Protein AF-A0A3M1DDT6-F1 (afdb_monomer)

pLDD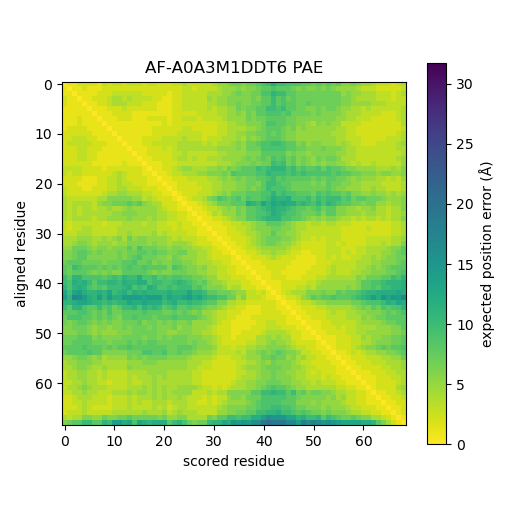T: mean 93.82, std 4.11, range [70.69, 97.81]

Structure (mmCIF, N/CA/C/O backbone):
data_AF-A0A3M1DDT6-F1
#
_entry.id   AF-A0A3M1DDT6-F1
#
loop_
_atom_site.group_PDB
_atom_site.id
_atom_site.type_symbol
_atom_site.label_atom_id
_atom_site.label_alt_id
_atom_site.label_comp_id
_atom_site.label_asym_id
_atom_site.label_entity_id
_atom_site.label_seq_id
_atom_site.pdbx_PDB_ins_code
_atom_site.Cartn_x
_atom_site.Cartn_y
_atom_site.Cartn_z
_atom_site.occupancy
_atom_site.B_iso_or_equiv
_atom_site.auth_seq_id
_atom_site.auth_comp_id
_atom_site.auth_asym_id
_atom_site.auth_atom_id
_atom_site.pdbx_PDB_model_num
ATOM 1 N N . GLU A 1 1 ? 2.759 3.088 -12.889 1.00 91.88 1 GLU A N 1
ATOM 2 C CA . GLU A 1 1 ? 4.062 3.419 -13.502 1.00 91.88 1 GLU A CA 1
ATOM 3 C C . GLU A 1 1 ? 4.796 4.415 -12.619 1.00 91.88 1 GLU A C 1
ATOM 5 O O . GLU A 1 1 ? 4.179 5.364 -12.143 1.00 91.88 1 GLU A O 1
ATOM 10 N N . TRP A 1 2 ? 6.084 4.179 -12.370 1.00 92.19 2 TRP A N 1
ATOM 11 C CA . TRP A 1 2 ? 6.945 5.094 -11.621 1.00 92.19 2 TRP A CA 1
ATOM 12 C C . TRP A 1 2 ? 7.878 5.824 -12.588 1.00 92.19 2 TRP A C 1
ATOM 14 O O . TRP A 1 2 ? 8.807 5.224 -13.124 1.00 92.19 2 TRP A O 1
ATOM 24 N N . GLY A 1 3 ? 7.599 7.106 -12.839 1.00 91.31 3 GLY A N 1
ATOM 25 C CA . GLY A 1 3 ? 8.451 7.981 -13.640 1.00 91.31 3 GLY A CA 1
ATOM 26 C C . GLY A 1 3 ? 9.531 8.675 -12.806 1.00 91.31 3 GLY A C 1
ATOM 27 O O . GLY A 1 3 ? 9.624 8.517 -11.594 1.00 91.31 3 GLY A O 1
ATOM 28 N N . SER A 1 4 ? 10.351 9.506 -13.452 1.00 91.44 4 SER A N 1
ATOM 29 C CA . SER A 1 4 ? 11.383 10.300 -12.760 1.00 91.44 4 SER A CA 1
ATOM 30 C C . SER A 1 4 ? 10.821 11.493 -11.977 1.00 91.44 4 SER A C 1
ATOM 32 O O . SER A 1 4 ? 11.505 12.059 -11.124 1.00 91.44 4 SER A O 1
ATOM 34 N N . ARG A 1 5 ? 9.588 11.911 -12.288 1.00 94.31 5 ARG A N 1
ATOM 35 C CA . ARG A 1 5 ? 8.925 13.085 -11.700 1.00 94.31 5 ARG A CA 1
ATOM 36 C C . ARG A 1 5 ? 7.576 12.754 -11.094 1.00 94.31 5 ARG A C 1
ATOM 38 O O . ARG A 1 5 ? 7.249 13.282 -10.036 1.00 94.31 5 ARG A O 1
ATOM 45 N N . GLU A 1 6 ? 6.813 11.886 -11.747 1.00 96.12 6 GLU A N 1
ATOM 46 C CA . GLU A 1 6 ? 5.421 11.609 -11.412 1.00 96.12 6 GLU A CA 1
ATOM 47 C C . GLU A 1 6 ? 5.117 10.110 -11.447 1.00 96.12 6 GLU A C 1
ATOM 49 O O . GLU A 1 6 ? 5.793 9.332 -12.124 1.00 96.12 6 GLU A O 1
ATOM 54 N N . VAL A 1 7 ? 4.101 9.727 -10.681 1.00 95.31 7 VAL A N 1
ATOM 55 C CA . VAL A 1 7 ? 3.614 8.363 -10.508 1.00 95.31 7 VAL A CA 1
ATOM 56 C C . VAL A 1 7 ? 2.178 8.270 -11.001 1.00 95.31 7 VAL A C 1
ATOM 58 O O . VAL A 1 7 ? 1.353 9.143 -10.719 1.00 95.31 7 VAL A O 1
ATOM 61 N N . GLU A 1 8 ? 1.876 7.161 -11.668 1.00 95.81 8 GLU A N 1
ATOM 62 C CA . GLU A 1 8 ? 0.515 6.757 -12.006 1.00 95.81 8 GLU A CA 1
ATOM 63 C C . GLU A 1 8 ? 0.165 5.427 -11.334 1.00 95.81 8 GLU A C 1
ATOM 65 O O . GLU A 1 8 ? 0.937 4.464 -11.423 1.00 95.81 8 GLU A O 1
ATOM 70 N N . PHE A 1 9 ? -1.014 5.347 -10.718 1.00 95.94 9 PHE A N 1
ATOM 71 C CA . PHE A 1 9 ? -1.554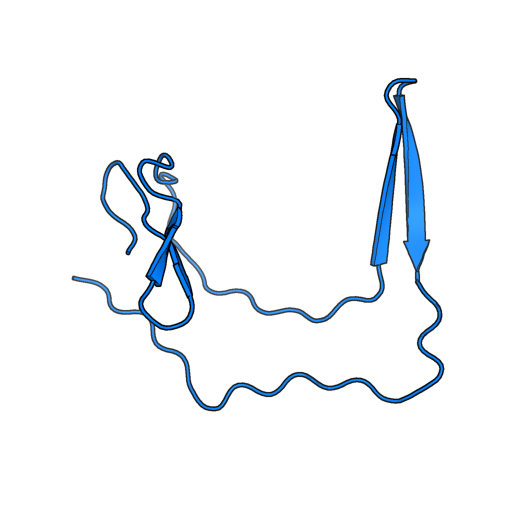 4.105 -10.159 1.00 95.94 9 PHE A CA 1
ATOM 72 C C . PHE A 1 9 ? -2.756 3.625 -10.955 1.00 95.94 9 PHE A C 1
ATOM 74 O O . PHE A 1 9 ? -3.571 4.420 -11.430 1.00 95.94 9 PHE A O 1
ATOM 81 N N . TRP A 1 10 ? -2.856 2.305 -11.058 1.00 97.00 10 TRP A N 1
ATOM 82 C CA . TRP A 1 10 ? -3.845 1.625 -11.870 1.00 97.00 10 TRP A CA 1
ATOM 83 C C . TRP A 1 10 ? -4.496 0.498 -11.068 1.00 97.00 10 TRP A C 1
ATOM 85 O O . TRP A 1 10 ? -3.799 -0.221 -10.354 1.00 97.00 10 TRP A O 1
ATOM 95 N N . VAL A 1 11 ? -5.810 0.338 -11.211 1.00 96.88 11 VAL A N 1
ATOM 96 C CA . VAL A 1 11 ? -6.598 -0.788 -10.684 1.00 96.88 11 VAL A CA 1
ATOM 97 C C . VAL A 1 11 ? -7.464 -1.284 -11.830 1.00 96.88 11 VAL A C 1
ATOM 99 O O . VAL A 1 11 ? -8.079 -0.472 -12.508 1.00 96.88 11 VAL A O 1
ATOM 102 N N . ASP A 1 12 ? -7.449 -2.585 -12.120 1.00 96.94 12 ASP A N 1
ATOM 103 C CA . ASP A 1 12 ? -8.231 -3.177 -13.218 1.00 96.94 12 ASP A CA 1
ATOM 104 C C . ASP A 1 12 ? -8.067 -2.462 -14.573 1.00 96.94 12 ASP A C 1
ATOM 106 O O . ASP A 1 12 ? -8.980 -2.392 -15.393 1.00 96.94 12 ASP A O 1
ATOM 110 N N . ARG A 1 13 ? -6.846 -1.969 -14.837 1.00 95.56 13 ARG A N 1
ATOM 111 C CA . ARG A 1 13 ? -6.465 -1.180 -16.029 1.00 95.56 13 ARG A CA 1
ATOM 112 C C . ARG A 1 13 ? -7.115 0.207 -16.116 1.00 95.56 13 ARG A C 1
ATOM 114 O O . ARG A 1 13 ? -6.990 0.863 -17.149 1.00 95.56 13 ARG A O 1
ATOM 121 N N . GLU A 1 14 ? -7.723 0.694 -15.044 1.00 97.75 14 GLU A N 1
ATOM 122 C CA . GLU A 1 14 ? -8.202 2.068 -14.902 1.00 97.75 14 GLU A CA 1
ATOM 123 C C . GLU A 1 14 ? -7.216 2.908 -14.079 1.00 97.75 14 GLU A C 1
ATOM 125 O O . GLU A 1 14 ? -6.685 2.448 -13.067 1.00 97.75 14 GLU A O 1
ATOM 130 N N . ARG A 1 15 ? -6.956 4.152 -14.507 1.00 96.75 15 ARG A N 1
ATOM 131 C CA . ARG A 1 15 ? -6.104 5.088 -13.754 1.00 96.75 15 ARG A CA 1
ATOM 132 C C . ARG A 1 15 ? -6.872 5.632 -12.560 1.00 96.75 15 ARG A C 1
ATOM 134 O O . ARG A 1 15 ? -7.835 6.368 -12.743 1.00 96.75 15 ARG A O 1
ATOM 141 N N . VAL A 1 16 ? -6.388 5.347 -11.356 1.00 97.81 16 VAL A N 1
ATOM 142 C CA . VAL A 1 16 ? -7.000 5.828 -10.104 1.00 97.81 16 VAL A CA 1
ATOM 143 C C . VAL A 1 16 ? -6.246 7.003 -9.481 1.00 97.81 16 VAL A C 1
ATOM 145 O O . VAL A 1 16 ? -6.806 7.739 -8.674 1.00 97.81 16 VAL A O 1
ATOM 148 N N . LEU A 1 17 ? -4.980 7.207 -9.860 1.00 96.38 17 LEU A N 1
ATOM 149 C CA . LEU A 1 17 ? -4.182 8.354 -9.427 1.00 96.3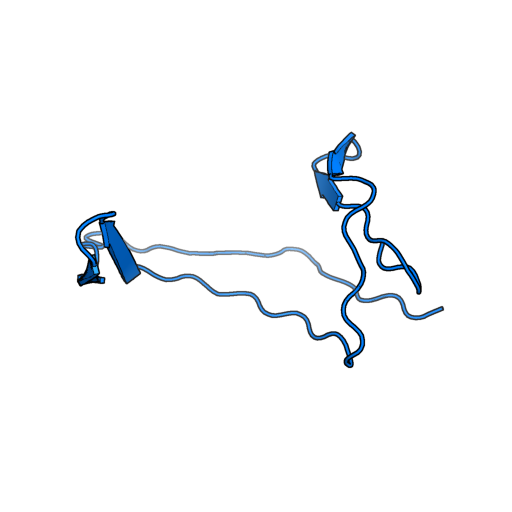8 17 LEU A CA 1
ATOM 150 C C . LEU A 1 17 ? -3.180 8.754 -10.509 1.00 96.38 17 LEU A C 1
ATOM 152 O O . LEU A 1 17 ? -2.472 7.904 -11.051 1.00 96.38 17 LEU A O 1
ATOM 156 N N . THR A 1 18 ? -3.097 10.057 -10.775 1.00 95.56 18 THR A N 1
ATOM 157 C CA . THR A 1 18 ? -2.181 10.673 -11.747 1.00 95.56 18 THR A CA 1
ATOM 158 C C . THR A 1 18 ? -1.517 11.910 -11.150 1.00 95.56 18 THR A C 1
ATOM 160 O O . THR A 1 18 ? -2.124 12.596 -10.328 1.00 95.56 18 THR A O 1
ATOM 163 N N . GLY A 1 19 ? -0.298 12.230 -11.594 1.00 94.44 19 GLY A N 1
ATOM 164 C CA . GLY A 1 19 ? 0.408 13.455 -11.198 1.00 94.44 19 GLY A CA 1
ATOM 165 C C . GLY A 1 19 ? 0.933 13.458 -9.757 1.00 94.44 19 GLY A C 1
ATOM 166 O O . GLY A 1 19 ? 1.291 14.511 -9.232 1.00 94.44 19 GLY A O 1
ATOM 167 N N . ALA A 1 20 ? 0.981 12.299 -9.090 1.00 94.75 20 ALA A N 1
ATOM 168 C CA . ALA A 1 20 ? 1.583 12.194 -7.764 1.00 94.75 20 ALA A CA 1
ATOM 169 C C . ALA A 1 20 ? 3.115 12.309 -7.879 1.00 94.75 20 ALA A C 1
ATOM 171 O O . ALA A 1 20 ? 3.694 11.647 -8.738 1.00 94.75 20 ALA A O 1
ATOM 172 N N . PRO A 1 21 ? 3.805 13.107 -7.047 1.00 95.69 21 PRO A N 1
ATOM 173 C CA . PRO A 1 21 ? 5.251 13.285 -7.154 1.00 95.69 21 PRO A CA 1
ATOM 174 C C . PRO A 1 21 ? 6.009 11.981 -6.872 1.00 95.69 21 PRO A C 1
ATOM 176 O O . PRO A 1 21 ? 5.684 11.248 -5.938 1.00 95.69 21 PRO A O 1
ATOM 179 N N . SER A 1 22 ? 7.052 11.711 -7.656 1.00 94.62 22 SER A N 1
ATOM 180 C CA . SER A 1 22 ? 7.878 10.509 -7.490 1.00 94.62 22 SER A CA 1
ATOM 181 C C . SER A 1 22 ? 8.844 10.621 -6.305 1.00 94.62 22 SER A C 1
ATOM 183 O O . SER A 1 22 ? 9.496 11.659 -6.136 1.00 94.62 22 SER A O 1
ATOM 185 N N . PRO A 1 23 ? 8.991 9.561 -5.488 1.00 91.06 23 PRO A N 1
ATOM 186 C CA . PRO A 1 23 ? 10.040 9.499 -4.478 1.00 91.06 23 PRO A CA 1
ATOM 187 C C . PRO A 1 23 ? 11.426 9.427 -5.141 1.00 91.06 23 PRO A C 1
ATOM 189 O O . PRO A 1 23 ? 11.579 8.937 -6.254 1.00 91.06 23 PRO A O 1
ATOM 192 N N . ARG A 1 24 ? 12.459 9.921 -4.444 1.00 89.31 24 ARG A N 1
ATOM 193 C CA . ARG A 1 24 ? 13.837 10.009 -4.975 1.00 89.31 24 ARG A CA 1
ATOM 194 C C . ARG A 1 24 ? 14.730 8.806 -4.645 1.00 89.31 24 ARG A C 1
ATOM 196 O O . ARG A 1 24 ? 15.860 8.750 -5.115 1.00 89.31 24 ARG A O 1
ATOM 203 N N . GLY A 1 25 ? 14.268 7.9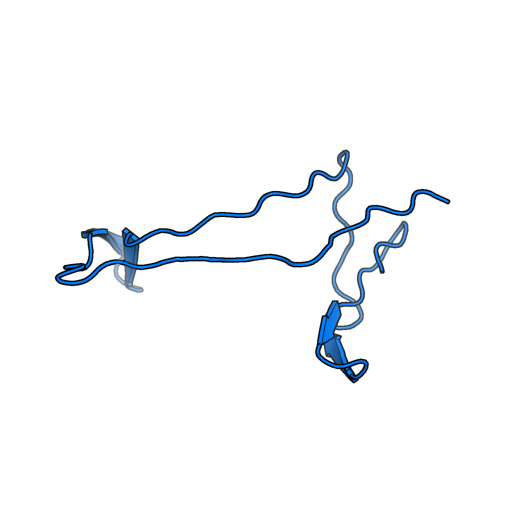06 -3.781 1.00 88.00 25 GLY A N 1
ATOM 204 C CA . GLY A 1 25 ? 15.036 6.745 -3.329 1.00 88.00 25 GLY A CA 1
ATOM 205 C C . GLY A 1 25 ? 14.785 5.499 -4.183 1.00 88.00 25 GLY A C 1
ATOM 20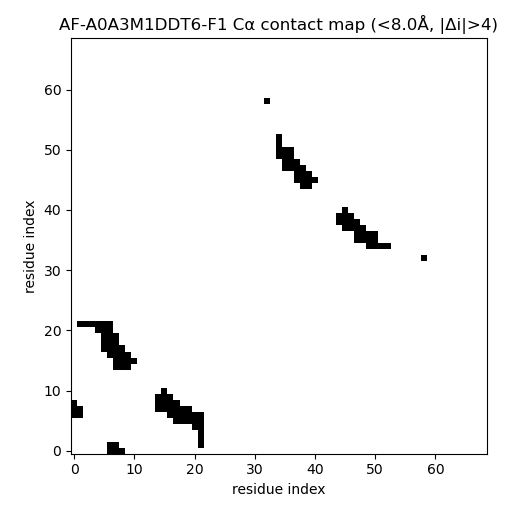6 O O . GLY A 1 25 ? 13.820 5.473 -4.949 1.00 88.00 25 GLY A O 1
ATOM 207 N N . PRO A 1 26 ? 15.619 4.454 -4.028 1.00 85.81 26 PRO A N 1
ATOM 208 C CA . PRO A 1 26 ? 15.339 3.143 -4.595 1.00 85.81 26 PRO A CA 1
ATOM 209 C C . PRO A 1 26 ? 13.962 2.641 -4.163 1.00 85.81 26 PRO A C 1
ATOM 211 O O . PRO A 1 26 ? 13.537 2.846 -3.024 1.00 85.81 26 PRO A O 1
ATOM 214 N N . LEU A 1 27 ? 13.280 1.972 -5.084 1.00 85.50 27 LEU A N 1
ATOM 215 C CA . LEU A 1 27 ? 11.951 1.428 -4.859 1.00 85.50 27 LEU A CA 1
ATOM 216 C C . LEU A 1 27 ? 12.073 -0.034 -4.434 1.00 85.50 27 LEU A C 1
ATOM 218 O O . LEU A 1 27 ? 12.888 -0.780 -4.973 1.00 85.50 27 LEU A O 1
ATOM 222 N N . SER A 1 28 ? 11.254 -0.431 -3.467 1.00 86.38 28 SER A N 1
ATOM 223 C CA . SER A 1 28 ? 11.103 -1.815 -3.029 1.00 86.38 28 SER A CA 1
ATOM 224 C C . SER A 1 28 ? 9.625 -2.160 -3.021 1.00 86.38 28 SER A C 1
ATOM 226 O O . SER A 1 28 ? 8.785 -1.304 -2.740 1.00 86.38 28 SER A O 1
ATOM 228 N N . PHE A 1 29 ? 9.311 -3.419 -3.294 1.00 89.62 29 PHE A N 1
ATOM 229 C CA . PHE A 1 29 ? 7.979 -3.950 -3.060 1.00 89.62 29 PHE A CA 1
ATOM 230 C C . PHE A 1 29 ? 7.871 -4.429 -1.612 1.00 89.62 29 PHE A C 1
ATOM 232 O O . PHE A 1 29 ? 8.782 -5.080 -1.100 1.00 89.62 29 PHE A O 1
ATOM 239 N N . VAL A 1 30 ? 6.774 -4.068 -0.951 1.00 92.81 30 VAL A N 1
ATOM 240 C CA . VAL A 1 30 ? 6.430 -4.525 0.396 1.00 92.81 30 VAL A CA 1
ATOM 241 C C . VAL A 1 30 ? 4.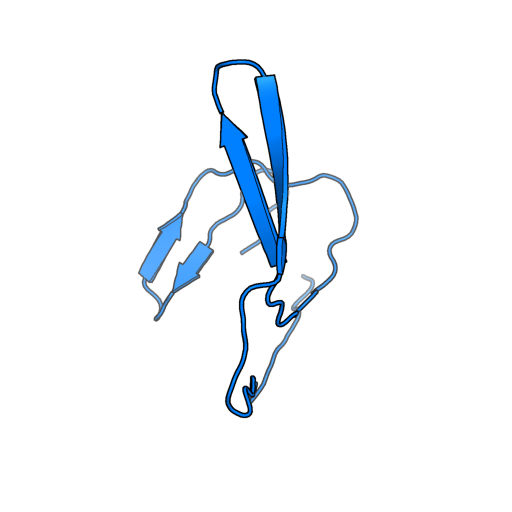958 -4.895 0.374 1.00 92.81 30 VAL A C 1
ATOM 243 O O . VAL A 1 30 ? 4.119 -4.086 -0.014 1.00 92.81 30 VAL A O 1
ATOM 246 N N . MET A 1 31 ? 4.660 -6.113 0.804 1.00 93.50 31 MET A N 1
ATOM 247 C CA . MET A 1 31 ? 3.306 -6.606 0.987 1.00 93.50 31 MET A CA 1
ATOM 248 C C . MET A 1 31 ? 3.178 -7.106 2.415 1.00 93.50 31 MET A C 1
ATOM 250 O O . MET A 1 31 ? 4.053 -7.814 2.912 1.00 93.50 31 MET A O 1
ATOM 254 N N . TRP A 1 32 ? 2.107 -6.703 3.081 1.00 93.88 32 TRP A N 1
ATOM 255 C CA . TRP A 1 32 ? 1.867 -7.029 4.476 1.00 93.88 32 TRP A CA 1
ATOM 256 C C . TRP A 1 32 ? 0.369 -7.168 4.726 1.00 93.88 32 TRP A C 1
ATOM 258 O O . TRP A 1 32 ? -0.446 -6.514 4.074 1.00 93.88 32 TRP A O 1
ATOM 268 N N . MET A 1 33 ? 0.028 -8.032 5.671 1.00 93.44 33 MET A N 1
ATOM 269 C CA . MET A 1 33 ? -1.304 -8.161 6.239 1.00 93.44 33 MET A CA 1
ATOM 270 C C . MET A 1 33 ? -1.157 -7.838 7.720 1.00 93.44 33 MET A C 1
ATOM 272 O O . MET A 1 33 ? -0.346 -8.464 8.405 1.00 93.44 33 MET A O 1
ATOM 276 N N . ASP A 1 34 ? -1.884 -6.832 8.190 1.00 93.94 34 ASP A N 1
ATOM 277 C CA . ASP A 1 34 ? -1.858 -6.400 9.582 1.00 93.94 34 ASP A CA 1
ATOM 278 C C . ASP A 1 34 ? -3.278 -6.416 10.162 1.00 93.94 34 ASP A C 1
ATOM 280 O O . ASP A 1 34 ? -4.273 -6.432 9.434 1.00 93.94 34 ASP A O 1
ATOM 284 N N . ASN A 1 35 ? -3.357 -6.430 11.490 1.00 95.88 35 ASN A N 1
ATOM 285 C CA . ASN A 1 35 ? -4.576 -6.159 12.244 1.00 95.88 35 ASN A CA 1
ATOM 286 C C . ASN A 1 35 ? -4.406 -4.932 13.151 1.00 95.88 35 ASN A C 1
ATOM 288 O O . ASN A 1 35 ? -5.032 -4.844 14.204 1.00 95.88 35 ASN A O 1
ATOM 292 N N . GLN A 1 36 ? -3.516 -4.012 12.804 1.00 95.50 36 GLN A N 1
ATOM 293 C CA . GLN A 1 36 ? -3.176 -2.848 13.606 1.00 95.50 36 GLN A CA 1
ATOM 294 C C . GLN A 1 36 ? -4.036 -1.654 13.180 1.00 95.50 36 GLN A C 1
ATOM 296 O O . GLN A 1 36 ? -4.376 -1.471 12.016 1.00 95.50 36 GLN A O 1
ATOM 301 N N . TYR A 1 37 ? -4.395 -0.796 14.133 1.00 94.94 37 TYR A N 1
ATOM 302 C CA . TYR A 1 37 ? -5.067 0.464 13.821 1.00 94.94 37 TYR A CA 1
ATOM 303 C C . TYR A 1 37 ? -4.390 1.642 14.512 1.00 94.94 37 TYR A C 1
ATOM 305 O O . TYR A 1 37 ? -3.828 1.517 15.603 1.00 94.94 37 TYR A O 1
ATOM 313 N N . LEU A 1 38 ? -4.510 2.815 13.888 1.00 96.31 38 LEU A N 1
ATOM 314 C CA . LEU A 1 38 ? -4.121 4.106 14.444 1.00 96.31 38 LEU A CA 1
ATOM 315 C C . LEU A 1 38 ? -5.355 5.010 14.523 1.00 96.31 38 LEU A C 1
ATOM 317 O O . LEU A 1 38 ? -6.083 5.184 13.550 1.00 96.31 38 LEU A O 1
ATOM 321 N N . VAL A 1 39 ? -5.563 5.634 15.677 1.00 96.56 39 VAL A N 1
ATOM 322 C CA . VAL A 1 39 ? -6.519 6.726 15.864 1.00 96.56 39 VAL A CA 1
ATOM 323 C C . VAL A 1 39 ? -5.728 8.021 15.954 1.00 96.56 39 VAL A C 1
ATOM 325 O O . VAL A 1 39 ? -5.009 8.243 16.930 1.00 96.56 39 VAL A O 1
ATOM 328 N N . ALA A 1 40 ? -5.894 8.881 14.952 1.00 96.62 40 ALA A N 1
ATOM 329 C CA . ALA A 1 40 ? -5.344 10.228 14.932 1.00 96.62 40 ALA A CA 1
ATOM 330 C C . ALA A 1 40 ? -6.486 11.245 15.039 1.00 96.62 40 ALA A C 1
ATOM 332 O O . ALA A 1 40 ? -7.326 11.347 14.148 1.00 96.62 40 ALA A O 1
ATOM 333 N N . THR A 1 41 ? -6.536 11.982 16.151 1.00 95.50 41 THR A N 1
ATOM 334 C CA . THR A 1 41 ? -7.551 13.023 16.380 1.00 95.50 41 THR A CA 1
ATOM 335 C C . THR A 1 41 ? -6.955 14.423 16.196 1.00 95.50 41 THR A C 1
ATOM 337 O O . THR A 1 41 ? -5.793 14.628 16.559 1.00 95.50 41 THR A O 1
ATOM 340 N N . PRO A 1 42 ? -7.725 15.419 15.709 1.00 95.81 42 PRO A N 1
ATOM 341 C CA . PRO A 1 42 ? -7.248 16.802 15.586 1.00 95.81 42 PRO A CA 1
ATOM 342 C C . PRO A 1 42 ? -6.758 17.421 16.904 1.00 95.81 42 PRO A C 1
ATOM 344 O O . PRO A 1 42 ? -5.957 18.347 16.893 1.00 95.81 42 PRO A O 1
ATOM 347 N N . GLN A 1 43 ? -7.204 16.896 18.050 1.00 96.50 43 GLN A N 1
ATOM 348 C CA . GLN A 1 43 ? -6.779 17.320 19.389 1.00 96.50 43 GLN A CA 1
ATOM 349 C C . GLN A 1 43 ? -5.372 16.818 19.767 1.00 96.50 43 GLN A C 1
ATOM 351 O O . GLN A 1 43 ? -4.936 17.009 20.901 1.00 96.50 43 GLN A O 1
ATOM 356 N N . GLY A 1 44 ? -4.669 16.144 18.850 1.00 93.31 44 GLY A N 1
ATOM 357 C CA . GLY A 1 44 ? -3.299 15.671 19.048 1.00 93.31 44 GLY A CA 1
ATOM 358 C C . GLY A 1 44 ? -3.188 14.396 19.882 1.00 93.31 44 GLY A C 1
ATOM 359 O O . GLY A 1 44 ? -2.089 14.013 20.276 1.00 93.31 44 GLY A O 1
ATOM 360 N N . ARG A 1 45 ? -4.304 13.712 20.164 1.00 94.75 45 ARG A N 1
ATOM 361 C CA . ARG A 1 45 ? -4.268 12.412 20.843 1.00 94.75 45 ARG A CA 1
ATOM 362 C C . ARG A 1 45 ? -4.121 11.304 19.816 1.00 94.75 45 ARG A C 1
ATOM 364 O O . ARG A 1 45 ? -5.027 11.095 19.004 1.00 94.75 45 ARG A O 1
ATOM 371 N N . LEU A 1 46 ? -2.997 10.600 19.903 1.00 96.75 46 LEU A N 1
ATOM 372 C CA . LEU A 1 46 ? -2.732 9.377 19.161 1.00 96.75 46 LEU A CA 1
ATOM 373 C C . LEU A 1 46 ? -3.059 8.171 20.039 1.00 96.75 46 LEU A C 1
ATOM 375 O O . LEU A 1 46 ? -2.662 8.108 21.204 1.00 96.75 46 LEU A O 1
ATO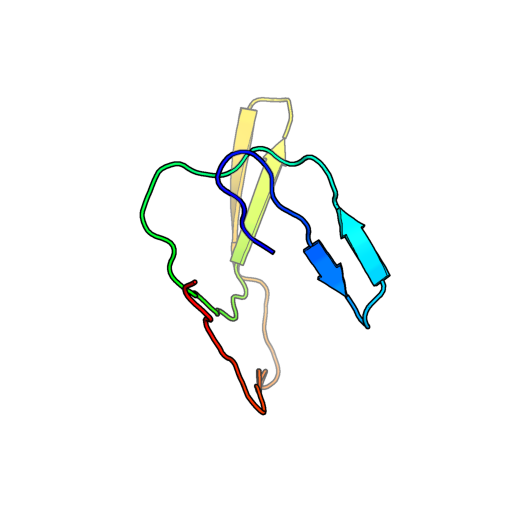M 379 N N . ARG A 1 47 ? -3.782 7.207 19.478 1.00 96.38 47 ARG A N 1
ATOM 380 C CA . ARG A 1 47 ? -3.939 5.869 20.059 1.00 96.38 47 ARG A CA 1
ATOM 381 C C . ARG A 1 47 ? -3.669 4.839 18.984 1.00 96.38 47 ARG A C 1
ATOM 383 O O . ARG A 1 47 ? -3.888 5.107 17.811 1.00 96.38 47 ARG A O 1
ATOM 390 N N . TRP A 1 48 ? -3.257 3.660 19.400 1.00 97.00 48 TRP A N 1
ATOM 391 C CA . TRP A 1 48 ? -3.104 2.518 18.519 1.00 97.00 48 TRP A CA 1
ATOM 392 C C . TRP A 1 48 ? -3.629 1.272 19.222 1.00 97.00 48 TRP A C 1
ATOM 394 O O . TRP A 1 48 ? -3.886 1.295 20.432 1.00 97.00 48 TRP A O 1
ATOM 404 N N . GLY A 1 49 ? -3.816 0.208 18.461 1.00 97.25 49 GLY A N 1
ATOM 405 C CA . GLY A 1 49 ? -4.202 -1.080 19.004 1.00 97.25 49 GLY A CA 1
ATOM 406 C C . GLY A 1 49 ? -4.206 -2.154 17.935 1.00 97.25 49 GLY A C 1
ATOM 407 O O . GLY A 1 49 ? -3.771 -1.924 16.807 1.00 97.25 49 GLY A O 1
ATOM 408 N N . LEU A 1 50 ? -4.704 -3.319 18.330 1.00 96.69 50 LEU A N 1
ATOM 409 C CA . LEU A 1 50 ? -4.955 -4.447 17.450 1.00 96.69 50 LEU A CA 1
ATOM 410 C C . LEU A 1 50 ? -6.466 -4.651 17.336 1.00 96.69 50 LEU A C 1
ATOM 412 O O . LEU A 1 50 ? -7.200 -4.444 18.305 1.00 96.69 50 LEU A O 1
ATOM 416 N N . LEU A 1 51 ? -6.918 -5.045 16.156 1.00 95.00 51 LEU A N 1
ATOM 417 C CA . LEU A 1 51 ? -8.252 -5.561 15.909 1.00 95.00 51 LEU A CA 1
ATOM 418 C C . LEU A 1 51 ? -8.280 -7.041 16.282 1.00 95.00 51 LEU A C 1
ATOM 420 O O . LEU A 1 51 ? -7.303 -7.767 16.078 1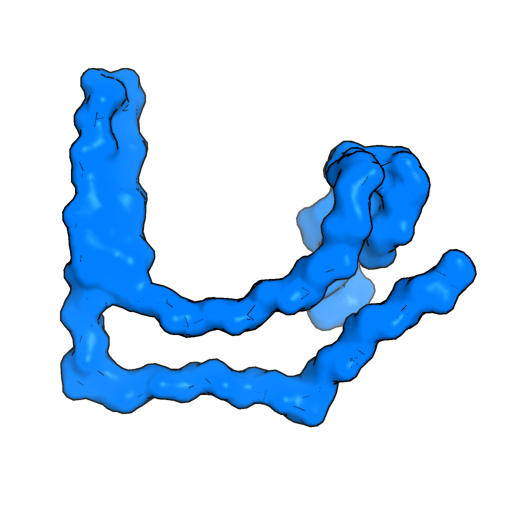.00 95.00 51 LEU A O 1
ATOM 424 N N . ASP A 1 52 ? -9.410 -7.476 16.831 1.00 96.25 52 ASP A N 1
ATOM 425 C CA . ASP A 1 52 ? -9.653 -8.894 17.061 1.00 96.25 52 ASP A CA 1
ATOM 426 C C . ASP A 1 52 ? -9.769 -9.618 15.713 1.00 96.25 52 ASP A C 1
ATOM 428 O O . ASP A 1 52 ? -10.479 -9.162 14.813 1.00 96.25 52 ASP A O 1
ATOM 432 N N . VAL A 1 53 ? -9.056 -10.734 15.577 1.00 95.19 53 VAL A N 1
ATOM 433 C CA . VAL A 1 53 ? -9.017 -11.561 14.363 1.00 95.19 53 VAL A CA 1
ATOM 434 C C . VAL A 1 53 ? -9.451 -12.969 14.769 1.00 95.19 53 VAL A C 1
ATOM 436 O O . VAL A 1 53 ? -8.616 -13.844 14.995 1.00 95.19 53 VAL A O 1
ATOM 439 N N . PRO A 1 54 ? -10.767 -13.195 14.938 1.00 95.25 54 PRO A N 1
ATOM 440 C CA . PRO A 1 54 ? -11.282 -14.428 15.528 1.00 95.25 54 PRO A CA 1
ATOM 441 C C . PRO A 1 54 ? -11.201 -15.632 14.584 1.00 95.25 54 PRO A C 1
ATOM 443 O O . PRO A 1 54 ? -11.501 -16.749 15.000 1.00 95.25 54 PRO A O 1
ATOM 446 N N . GLN A 1 55 ? -10.873 -15.413 13.310 1.00 96.19 55 GLN A N 1
ATOM 447 C CA . GLN A 1 55 ? -10.803 -16.423 12.257 1.00 96.19 55 GLN A CA 1
ATOM 448 C C . GLN A 1 55 ? -9.505 -16.257 11.469 1.00 96.19 55 GLN A C 1
ATOM 450 O O . GLN A 1 55 ? -8.930 -15.171 11.437 1.00 96.19 55 GLN A O 1
ATOM 455 N N . GLU A 1 56 ? -9.069 -17.327 10.809 1.00 94.44 56 GLU A N 1
ATOM 456 C CA . GLU A 1 56 ? -7.901 -17.293 9.933 1.00 94.44 56 GLU A CA 1
ATOM 457 C C . GLU A 1 56 ? -8.084 -16.269 8.805 1.00 94.44 56 GLU A C 1
ATOM 459 O O . GLU A 1 56 ? -9.127 -16.212 8.150 1.00 94.44 56 GLU A O 1
ATOM 464 N N . GLN A 1 57 ? -7.046 -15.464 8.585 1.00 94.25 57 GLN A N 1
ATOM 465 C CA . GLN A 1 57 ? -6.952 -14.545 7.461 1.00 94.25 57 GLN A CA 1
ATOM 466 C C . GLN A 1 57 ? -5.764 -14.939 6.603 1.00 94.25 57 GLN A C 1
ATOM 468 O O . GLN A 1 57 ? -4.720 -15.346 7.114 1.00 94.25 57 GLN A O 1
ATOM 473 N N . TRP A 1 58 ? -5.927 -14.794 5.297 1.00 95.44 58 TRP A N 1
ATOM 474 C CA . TRP A 1 58 ? -4.900 -15.111 4.324 1.00 95.44 58 TRP A CA 1
ATOM 475 C C . TRP A 1 58 ? -4.875 -14.044 3.235 1.00 95.44 58 TRP A C 1
ATOM 477 O O . TRP A 1 58 ? -5.879 -13.396 2.935 1.00 95.44 58 TRP A O 1
ATOM 487 N N . MET A 1 59 ? -3.693 -13.872 2.658 1.00 95.12 59 MET A N 1
ATOM 488 C CA . MET A 1 59 ? -3.448 -13.050 1.485 1.00 95.12 59 MET A CA 1
ATOM 489 C C . MET A 1 59 ? -2.654 -13.906 0.509 1.00 95.12 59 MET A C 1
ATOM 491 O O . MET A 1 59 ? -1.584 -14.407 0.854 1.00 95.12 59 MET A O 1
ATOM 495 N N . GLU A 1 60 ? -3.185 -14.076 -0.694 1.00 95.62 60 GLU A N 1
ATOM 496 C CA . GLU A 1 60 ? -2.525 -14.789 -1.782 1.00 95.62 60 GLU A CA 1
ATOM 497 C C . GLU A 1 60 ? -2.259 -13.824 -2.929 1.00 95.62 60 GLU A C 1
ATOM 499 O O . GLU A 1 60 ? -3.070 -12.944 -3.226 1.00 95.62 60 GLU A O 1
ATOM 504 N N . VAL A 1 61 ? -1.113 -14.005 -3.577 1.00 94.69 61 VAL A N 1
ATOM 505 C CA . VAL A 1 61 ? -0.740 -13.285 -4.788 1.00 94.69 61 VAL A CA 1
ATOM 506 C C . VAL A 1 61 ? -0.261 -14.299 -5.806 1.00 94.69 61 VAL A C 1
ATOM 508 O O . VAL A 1 61 ? 0.743 -14.970 -5.584 1.00 94.69 61 VAL A O 1
ATOM 511 N N . ASP A 1 62 ? -0.983 -14.372 -6.921 1.00 96.69 62 ASP A N 1
ATOM 512 C CA . ASP A 1 62 ? -0.690 -15.277 -8.035 1.00 96.69 62 ASP A CA 1
ATOM 513 C C . ASP A 1 62 ? 0.638 -14.919 -8.730 1.00 96.69 62 ASP A C 1
ATOM 515 O O . ASP A 1 62 ? 1.442 -15.784 -9.068 1.00 96.69 62 ASP A O 1
ATOM 519 N N . GLY A 1 63 ? 0.932 -13.622 -8.868 1.00 94.44 63 GLY A N 1
ATOM 520 C CA . GLY A 1 63 ? 2.194 -13.150 -9.426 1.00 94.44 63 GLY A CA 1
ATOM 521 C C . GLY A 1 63 ? 2.441 -11.665 -9.185 1.00 94.44 63 GLY A C 1
ATOM 522 O O . GLY A 1 63 ? 1.509 -10.871 -9.051 1.00 94.44 63 GLY A O 1
ATOM 523 N N . TRP A 1 64 ? 3.717 -11.288 -9.137 1.00 93.31 64 TRP A N 1
ATOM 524 C CA . TRP A 1 64 ? 4.154 -9.896 -9.088 1.00 93.31 64 TRP A CA 1
ATOM 525 C C . TRP A 1 64 ? 5.428 -9.718 -9.913 1.00 93.31 64 TRP A C 1
ATOM 527 O O . TRP A 1 64 ? 6.246 -10.632 -10.025 1.00 93.31 64 TRP A O 1
ATOM 537 N N . GLU A 1 65 ? 5.607 -8.525 -10.474 1.00 92.94 65 GLU A N 1
ATOM 538 C CA . GLU A 1 65 ? 6.813 -8.159 -11.209 1.00 92.94 65 GLU A CA 1
ATOM 539 C C . GLU A 1 65 ? 7.238 -6.721 -10.900 1.00 92.94 65 GLU A C 1
ATOM 541 O O . GLU A 1 65 ? 6.414 -5.844 -10.638 1.00 92.94 65 GLU A O 1
ATOM 546 N N . ILE A 1 66 ? 8.549 -6.481 -10.951 1.00 91.00 66 ILE A N 1
ATOM 547 C CA . ILE A 1 66 ? 9.129 -5.138 -10.985 1.00 91.00 66 ILE A CA 1
ATOM 548 C C . ILE A 1 66 ? 9.917 -5.035 -12.281 1.00 91.00 66 ILE A C 1
ATOM 550 O O . ILE A 1 66 ? 10.926 -5.715 -12.465 1.00 91.00 66 ILE A O 1
ATOM 554 N N . VAL A 1 67 ? 9.461 -4.157 -13.168 1.00 89.56 67 VAL A N 1
ATOM 555 C CA . VAL A 1 67 ? 10.127 -3.882 -14.439 1.00 89.56 67 VAL A CA 1
ATOM 556 C C . VAL A 1 67 ? 10.929 -2.595 -14.295 1.00 89.56 67 VAL A C 1
ATOM 558 O O . VAL A 1 67 ? 10.363 -1.518 -14.106 1.00 89.56 67 VAL A O 1
ATOM 561 N N . VAL A 1 68 ? 12.252 -2.713 -14.388 1.00 84.38 68 VAL A N 1
ATOM 562 C CA . VAL A 1 68 ? 13.173 -1.571 -14.455 1.00 84.38 68 VAL A CA 1
ATOM 563 C C . VAL A 1 68 ? 13.526 -1.350 -15.924 1.00 84.38 68 VAL A C 1
ATOM 565 O O . VAL A 1 68 ? 13.929 -2.295 -16.602 1.00 84.38 68 VAL A O 1
ATOM 568 N N . ARG A 1 69 ? 13.320 -0.128 -16.419 1.00 70.69 69 ARG A N 1
ATOM 569 C CA . ARG A 1 69 ? 13.672 0.282 -17.786 1.00 70.69 69 ARG A CA 1
ATOM 570 C C . ARG A 1 69 ? 15.018 0.989 -17.817 1.00 70.69 69 ARG A C 1
ATOM 572 O O . ARG A 1 69 ? 15.305 1.721 -16.844 1.00 70.69 69 ARG A O 1
#

Solvent-accessible surface area (backbone atoms only — not comparable to full-atom values): 5067 Å² total; per-residue (Å²): 87,83,51,96,60,34,29,41,43,69,56,98,89,39,80,78,42,71,79,42,76,41,79,93,66,91,86,79,92,84,87,84,87,81,54,70,48,76,46,81,44,98,87,72,53,74,49,72,53,72,57,90,72,97,61,93,81,87,86,85,77,98,77,87,86,86,87,85,131

Mean predicted aligned error: 4.81 Å

Sequence (69 aa):
EWGSREVEFWVDRERVLTGAPSPRGPLSFVMWMDNQYLVATPQGRLRWGLLDVPQEQWMEVDGWEIVVR

Radius of gyration: 17.15 Å; Cα contac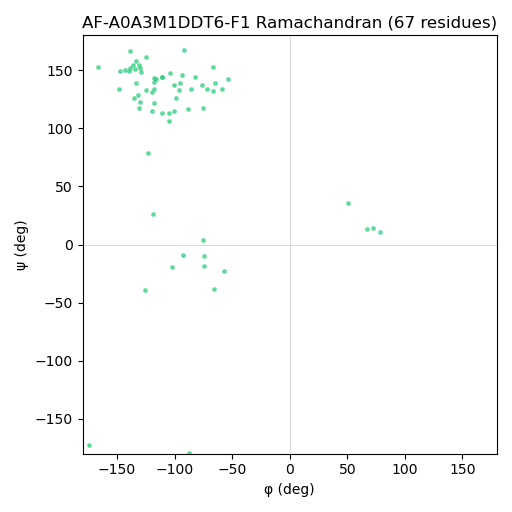ts (8 Å, |Δi|>4): 60; chains: 1; bounding box: 27×35×39 Å

Nearest PDB structures (foldseek):
  8i9p-assembly1_CC  TM=3.052E-01  e=9.905E+00  Thermochaetoides thermophila DSM 1495

Secondary structure (DSSP, 8-state):
-B-SSEEEEEETTEEEEEEEEPPSSPP--------EEEEE-TTS-EEEEE----S------S-------

Foldseek 3Di:
DADPFWDWDDDPNDTPDTRHGHDPDDDDDDDDDAQKDWDQDPVRDIDIDGDDDPDDDDDDDPDDDDDDD